Protein AF-G0N2W7-F1 (afdb_monomer_lite)

Structure (mmCIF, N/CA/C/O backbone):
data_AF-G0N2W7-F1
#
_entry.id   AF-G0N2W7-F1
#
loop_
_atom_site.group_PDB
_atom_site.id
_atom_site.type_symbol
_atom_site.label_atom_id
_atom_site.label_alt_id
_atom_site.label_comp_id
_atom_site.label_asym_id
_atom_site.label_entity_id
_atom_site.label_seq_id
_atom_site.pdbx_PDB_ins_code
_atom_site.Cartn_x
_atom_site.Cartn_y
_atom_site.Cartn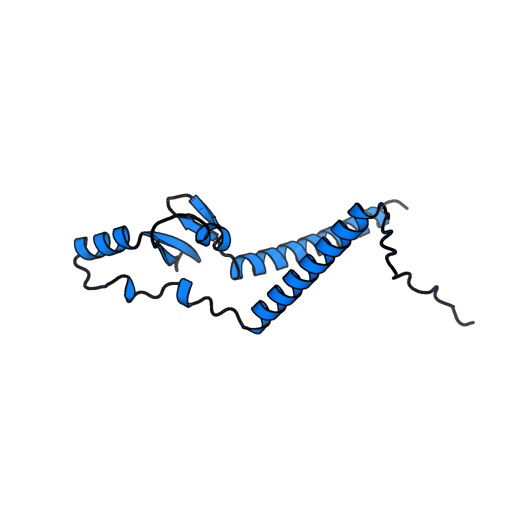_z
_atom_site.occupancy
_atom_site.B_iso_or_equiv
_atom_site.auth_seq_id
_atom_site.auth_comp_id
_atom_site.auth_asym_id
_atom_site.auth_atom_id
_atom_site.pdbx_PDB_model_num
ATOM 1 N N . MET A 1 1 ? 33.849 4.412 -38.483 1.00 51.41 1 MET A N 1
ATOM 2 C CA . MET A 1 1 ? 32.822 3.404 -38.129 1.00 51.41 1 MET A CA 1
ATOM 3 C C . MET A 1 1 ? 32.812 3.083 -36.623 1.00 51.41 1 MET A C 1
ATOM 5 O O . MET A 1 1 ? 33.061 1.952 -36.232 1.00 51.41 1 MET A O 1
ATOM 9 N N . ARG A 1 2 ? 32.583 4.066 -35.736 1.00 54.44 2 ARG A N 1
ATOM 10 C CA . ARG A 1 2 ? 32.470 3.841 -34.270 1.00 54.44 2 ARG A CA 1
ATOM 11 C C . ARG A 1 2 ? 31.219 4.478 -33.649 1.00 54.44 2 ARG A C 1
ATOM 13 O O . ARG A 1 2 ? 31.006 4.332 -32.447 1.00 54.44 2 ARG A O 1
ATOM 20 N N . GLU A 1 3 ? 30.413 5.175 -34.444 1.00 52.50 3 GLU A N 1
ATOM 21 C CA . GLU A 1 3 ? 29.249 5.920 -33.955 1.00 52.50 3 GLU A CA 1
ATOM 22 C C . GLU A 1 3 ? 27.964 5.086 -34.019 1.00 52.50 3 GLU A C 1
ATOM 24 O O . GLU A 1 3 ? 27.188 5.096 -33.064 1.00 52.50 3 GLU A O 1
ATOM 29 N N . ASP A 1 4 ? 27.819 4.226 -35.028 1.00 47.94 4 ASP A N 1
ATOM 30 C CA . ASP A 1 4 ? 26.628 3.380 -35.211 1.00 47.94 4 ASP A CA 1
ATOM 31 C C . ASP A 1 4 ? 26.440 2.350 -34.081 1.00 47.94 4 ASP A C 1
ATOM 33 O O . ASP A 1 4 ? 25.329 2.113 -33.604 1.00 47.94 4 ASP A O 1
ATOM 37 N N . ALA A 1 5 ? 27.541 1.804 -33.552 1.00 51.62 5 ALA A N 1
ATOM 38 C CA . ALA A 1 5 ? 27.513 0.849 -32.439 1.00 51.62 5 ALA A CA 1
ATOM 39 C C . ALA A 1 5 ? 27.111 1.485 -31.092 1.00 51.62 5 ALA A C 1
ATOM 41 O O . ALA A 1 5 ? 26.647 0.787 -30.187 1.00 51.62 5 ALA A O 1
ATOM 42 N N . LYS A 1 6 ? 27.289 2.806 -30.931 1.00 50.31 6 LYS A N 1
ATOM 43 C CA . LYS A 1 6 ? 26.822 3.536 -29.739 1.00 50.31 6 LYS A CA 1
ATOM 44 C C . LYS A 1 6 ? 25.332 3.860 -29.832 1.00 50.31 6 LYS A C 1
ATOM 46 O O . LYS A 1 6 ? 24.660 3.850 -28.804 1.00 50.31 6 LYS A O 1
ATOM 51 N N . LEU A 1 7 ? 24.821 4.096 -31.042 1.00 50.41 7 LEU A N 1
ATOM 52 C CA . LEU A 1 7 ? 23.406 4.371 -31.292 1.00 50.41 7 LEU A CA 1
ATOM 53 C C . LEU A 1 7 ? 22.531 3.130 -31.035 1.00 50.41 7 LEU A C 1
ATOM 55 O O . LEU A 1 7 ? 21.523 3.227 -30.340 1.00 50.41 7 LEU A O 1
ATOM 59 N N . TYR A 1 8 ? 22.974 1.950 -31.485 1.00 51.69 8 TYR A N 1
ATOM 60 C CA . TYR A 1 8 ? 22.270 0.677 -31.253 1.00 51.69 8 TYR A CA 1
ATOM 61 C C . TYR A 1 8 ? 22.149 0.320 -29.762 1.00 51.69 8 TYR A C 1
ATOM 63 O O . TYR A 1 8 ? 21.065 0.001 -29.279 1.00 51.69 8 TYR A O 1
ATOM 71 N N . LYS A 1 9 ? 23.233 0.481 -28.988 1.00 55.19 9 LYS A N 1
ATOM 72 C CA . LYS A 1 9 ? 23.211 0.256 -27.529 1.00 55.19 9 LYS A CA 1
ATOM 73 C C . LYS A 1 9 ? 22.330 1.253 -26.769 1.00 55.19 9 LYS A C 1
ATOM 75 O O . LYS A 1 9 ? 21.921 0.961 -25.646 1.00 55.19 9 LYS A O 1
ATOM 80 N N . LYS A 1 10 ? 22.066 2.433 -27.341 1.00 57.72 10 LYS A N 1
ATOM 81 C CA . LYS A 1 10 ? 21.167 3.437 -26.760 1.00 57.72 10 LYS A CA 1
ATOM 82 C C . LYS A 1 10 ? 19.698 3.062 -26.999 1.00 57.72 10 LYS A C 1
ATOM 84 O O . LYS A 1 10 ? 18.930 3.069 -26.045 1.00 57.72 10 LYS A O 1
ATOM 89 N N . GLY A 1 11 ? 19.351 2.619 -28.210 1.00 62.31 11 GLY A N 1
ATOM 90 C CA . GLY A 1 11 ? 18.000 2.137 -28.531 1.00 62.31 11 GLY A CA 1
ATOM 91 C C . GLY A 1 11 ? 17.594 0.874 -27.755 1.00 62.31 11 GLY A C 1
ATOM 92 O O . GLY A 1 11 ? 16.465 0.771 -27.281 1.00 62.31 11 GLY A O 1
ATOM 93 N N . GLU A 1 12 ? 18.523 -0.064 -27.534 1.00 62.41 12 GLU A N 1
ATOM 94 C CA . GLU A 1 12 ? 18.258 -1.253 -26.702 1.00 62.41 12 GLU A CA 1
ATOM 95 C C . GLU A 1 12 ? 18.023 -0.911 -25.222 1.00 62.41 12 GLU A C 1
ATOM 97 O O . GLU A 1 12 ? 17.208 -1.558 -24.560 1.00 62.41 12 GLU A O 1
ATOM 102 N N . ARG A 1 13 ? 18.699 0.122 -24.699 1.00 64.56 13 ARG A N 1
ATOM 103 C CA . ARG A 1 13 ? 18.470 0.619 -23.333 1.00 64.56 13 ARG A CA 1
ATOM 104 C C . ARG A 1 13 ? 17.105 1.272 -23.190 1.00 64.56 13 ARG A C 1
ATOM 106 O O . ARG A 1 13 ? 16.403 0.949 -22.242 1.00 64.56 13 ARG A O 1
ATOM 113 N N . GLU A 1 14 ? 16.700 2.103 -24.143 1.00 72.00 14 GLU A N 1
ATOM 114 C CA . GLU A 1 14 ? 15.385 2.756 -24.123 1.00 72.00 14 GLU A CA 1
ATOM 115 C C . GLU A 1 14 ? 14.242 1.726 -24.207 1.00 72.00 14 GLU A C 1
ATOM 117 O O . GLU A 1 14 ? 13.261 1.811 -23.467 1.00 72.00 14 GLU A O 1
ATOM 122 N N . LEU A 1 15 ? 14.396 0.674 -25.023 1.00 72.38 15 LEU A N 1
ATOM 123 C CA . LEU A 1 15 ? 13.451 -0.449 -25.064 1.00 72.38 15 LEU A CA 1
ATOM 124 C C . LEU A 1 15 ? 13.404 -1.236 -23.745 1.00 72.38 15 LEU A C 1
ATOM 126 O O . LEU A 1 15 ? 12.333 -1.689 -23.330 1.00 72.38 15 LEU A O 1
ATOM 130 N N . ALA A 1 16 ? 14.548 -1.428 -23.083 1.00 75.00 16 ALA A N 1
ATOM 131 C CA . ALA A 1 16 ? 14.608 -2.082 -21.780 1.00 75.00 16 ALA A CA 1
ATOM 132 C C . ALA A 1 16 ? 13.968 -1.221 -20.681 1.00 75.00 16 ALA A C 1
ATOM 134 O O . ALA A 1 16 ? 13.198 -1.744 -19.879 1.00 75.00 16 ALA A O 1
ATOM 135 N N . GLU A 1 17 ? 14.216 0.087 -20.677 1.00 76.06 17 GLU A N 1
ATOM 136 C CA . GLU A 1 17 ? 13.622 1.052 -19.748 1.00 76.06 17 GLU A CA 1
ATOM 137 C C . GLU A 1 17 ? 12.103 1.139 -19.921 1.00 76.06 17 GLU A C 1
ATOM 139 O O . GLU A 1 17 ? 11.372 1.055 -18.936 1.00 76.06 17 GLU A O 1
ATOM 144 N N . ALA A 1 18 ? 11.605 1.181 -21.161 1.00 79.62 18 ALA A N 1
ATOM 145 C CA . ALA A 1 18 ? 10.170 1.141 -21.438 1.00 79.62 18 ALA A CA 1
ATOM 146 C C . ALA A 1 18 ? 9.521 -0.161 -20.934 1.00 79.62 18 ALA A C 1
ATOM 148 O O . ALA A 1 18 ? 8.435 -0.143 -20.346 1.00 79.62 18 ALA A O 1
ATOM 149 N N . LYS A 1 19 ? 10.202 -1.304 -21.103 1.00 82.19 19 LYS A N 1
ATOM 150 C CA . LYS A 1 19 ? 9.751 -2.585 -20.537 1.00 82.19 19 LYS A CA 1
ATOM 151 C C . LYS A 1 19 ? 9.750 -2.551 -19.009 1.00 82.19 19 LYS A C 1
ATOM 153 O O . LYS A 1 19 ? 8.773 -2.997 -18.412 1.00 82.19 19 LYS A O 1
ATOM 158 N N . ILE A 1 20 ? 10.800 -2.023 -18.376 1.00 81.56 20 ILE A N 1
ATOM 159 C CA . ILE A 1 20 ? 10.891 -1.882 -16.915 1.00 81.56 20 ILE A CA 1
ATOM 160 C C . ILE A 1 20 ? 9.742 -1.012 -16.398 1.00 81.56 20 ILE A C 1
ATOM 162 O O . ILE A 1 20 ? 8.997 -1.469 -15.536 1.00 81.56 20 ILE A O 1
ATOM 166 N N . ALA A 1 21 ? 9.516 0.164 -16.986 1.00 82.81 21 ALA A N 1
ATOM 167 C CA . ALA A 1 21 ? 8.427 1.065 -16.611 1.00 82.81 21 ALA A CA 1
ATOM 168 C C . ALA A 1 21 ? 7.044 0.402 -16.761 1.00 82.81 21 ALA A C 1
ATOM 170 O O . ALA A 1 21 ? 6.184 0.513 -15.882 1.00 82.81 21 ALA A O 1
ATOM 171 N N . SER A 1 22 ? 6.835 -0.362 -17.840 1.00 84.75 22 SER A N 1
ATOM 172 C CA . SER A 1 22 ? 5.612 -1.153 -18.020 1.00 84.75 22 SER A CA 1
ATOM 173 C C . SER A 1 22 ? 5.425 -2.178 -16.896 1.00 84.75 22 SER A C 1
ATOM 175 O O . SER A 1 22 ? 4.321 -2.321 -16.362 1.00 84.75 22 SER A O 1
ATOM 177 N N . TYR A 1 23 ? 6.483 -2.902 -16.523 1.00 82.81 23 TYR A N 1
ATOM 178 C CA . TYR A 1 23 ? 6.421 -3.870 -15.428 1.00 82.81 23 TYR A CA 1
ATOM 179 C C . TYR A 1 23 ? 6.212 -3.198 -14.068 1.00 82.81 23 TYR A C 1
ATOM 181 O O . TYR A 1 23 ? 5.455 -3.721 -13.253 1.00 82.81 23 TYR A O 1
ATOM 189 N N . GLU A 1 24 ? 6.811 -2.035 -13.823 1.00 81.38 24 GLU A N 1
ATOM 190 C CA . GLU A 1 24 ? 6.613 -1.264 -12.593 1.00 81.38 24 GLU A CA 1
ATOM 191 C C . GLU A 1 24 ? 5.165 -0.788 -12.439 1.00 81.38 24 GLU A C 1
ATOM 193 O O . GLU A 1 24 ? 4.588 -0.899 -11.354 1.00 81.38 24 GLU A O 1
ATOM 198 N N . SER A 1 25 ? 4.535 -0.333 -13.526 1.00 80.00 25 SER A N 1
ATOM 199 C CA . SER A 1 25 ? 3.117 0.043 -13.518 1.00 80.00 25 SER A CA 1
ATOM 200 C C . SER A 1 25 ? 2.217 -1.149 -13.172 1.00 80.00 25 SER A C 1
ATOM 202 O O . SER A 1 25 ? 1.353 -1.052 -12.298 1.00 80.00 25 SER A O 1
ATOM 204 N N . GLN A 1 26 ? 2.460 -2.313 -13.785 1.00 83.44 26 GLN A N 1
ATOM 205 C CA . GLN A 1 26 ? 1.728 -3.546 -13.465 1.00 83.44 26 GLN A CA 1
ATOM 206 C C . GLN A 1 26 ? 1.953 -3.986 -12.016 1.00 83.44 26 GLN A C 1
ATOM 208 O O . GLN A 1 26 ? 1.003 -4.350 -11.324 1.00 83.44 26 GLN A O 1
ATOM 213 N N . LEU A 1 27 ? 3.196 -3.909 -11.536 1.00 82.25 27 LEU A N 1
ATOM 214 C CA . LEU A 1 27 ? 3.540 -4.260 -10.163 1.00 82.25 27 LEU A CA 1
ATOM 215 C C . LEU A 1 27 ? 2.833 -3.348 -9.161 1.00 82.25 27 LEU A C 1
ATOM 217 O O . LEU A 1 27 ? 2.414 -3.815 -8.115 1.00 82.25 27 LEU A O 1
ATOM 221 N N . THR A 1 28 ? 2.656 -2.068 -9.476 1.00 81.31 28 THR A N 1
ATOM 222 C CA . THR A 1 28 ? 1.967 -1.120 -8.588 1.00 81.31 28 THR A CA 1
ATOM 223 C C . THR A 1 28 ? 0.460 -1.381 -8.517 1.00 81.31 28 THR A C 1
ATOM 225 O O . THR A 1 28 ? -0.146 -1.136 -7.478 1.00 81.31 28 THR A O 1
ATOM 228 N N . LYS A 1 29 ? -0.139 -1.943 -9.577 1.00 81.75 29 LYS A N 1
ATOM 229 C CA . LYS A 1 29 ? -1.540 -2.398 -9.577 1.00 81.75 29 LYS A CA 1
ATOM 230 C C . LYS A 1 29 ? -1.741 -3.679 -8.763 1.00 81.75 29 LYS A C 1
ATOM 232 O O . LYS A 1 29 ? -2.731 -3.795 -8.054 1.00 81.75 29 LYS A O 1
ATOM 237 N N . ILE A 1 30 ? -0.816 -4.634 -8.883 1.00 83.50 30 ILE A N 1
ATOM 238 C CA . ILE A 1 30 ? -0.914 -5.954 -8.233 1.00 83.50 30 ILE A CA 1
ATOM 239 C C . ILE A 1 30 ? -0.443 -5.903 -6.772 1.00 83.50 30 ILE A C 1
ATOM 241 O O . ILE A 1 30 ? -1.026 -6.543 -5.904 1.00 83.50 30 ILE A O 1
ATOM 245 N N . ASP A 1 31 ? 0.633 -5.166 -6.505 1.00 85.75 31 ASP A N 1
ATOM 246 C CA . ASP A 1 31 ? 1.309 -5.078 -5.211 1.00 85.75 31 ASP A CA 1
ATOM 247 C C . ASP A 1 31 ? 1.566 -3.603 -4.842 1.00 85.75 31 ASP A C 1
ATOM 249 O O . ASP A 1 31 ? 2.704 -3.104 -4.926 1.00 85.75 31 ASP A O 1
ATOM 253 N N . PRO A 1 32 ? 0.498 -2.863 -4.488 1.00 89.31 32 PRO A N 1
ATOM 254 C CA . PRO A 1 32 ? 0.596 -1.445 -4.189 1.00 89.31 32 PRO A CA 1
ATOM 255 C C . PRO A 1 32 ? 1.431 -1.182 -2.934 1.00 89.31 32 PRO A C 1
ATOM 257 O O . PRO A 1 32 ? 1.645 -2.046 -2.079 1.00 89.31 32 PRO A O 1
ATOM 260 N N . TRP A 1 33 ? 1.905 0.055 -2.813 1.00 89.88 33 TRP A N 1
ATOM 261 C CA . TRP A 1 33 ? 2.557 0.520 -1.596 1.00 89.88 33 TRP A CA 1
ATOM 262 C C . TRP A 1 33 ? 1.517 0.870 -0.537 1.00 89.88 33 TRP A C 1
ATOM 264 O O . TRP A 1 33 ? 0.631 1.684 -0.776 1.00 89.88 33 TRP A O 1
ATOM 274 N N . VAL A 1 34 ? 1.681 0.283 0.643 1.00 91.06 34 VAL A N 1
ATOM 275 C CA . VAL A 1 34 ? 0.854 0.491 1.828 1.00 91.06 34 VAL A CA 1
ATOM 276 C C . VAL A 1 34 ? 1.667 1.216 2.888 1.00 91.06 34 VAL A C 1
ATOM 278 O O . VAL A 1 34 ? 2.772 0.797 3.239 1.00 91.06 34 VAL A O 1
ATOM 281 N N . ASN A 1 35 ? 1.113 2.293 3.424 1.00 91.94 35 ASN A N 1
ATOM 282 C CA . ASN A 1 35 ? 1.683 3.032 4.535 1.00 91.94 35 ASN A CA 1
ATOM 283 C C . ASN A 1 35 ? 1.119 2.491 5.856 1.00 91.94 35 ASN A C 1
ATOM 285 O O . ASN A 1 35 ? -0.093 2.432 6.046 1.00 91.94 35 ASN A O 1
ATOM 289 N N . PHE A 1 36 ? 1.997 2.076 6.765 1.00 90.56 36 PHE A N 1
ATOM 290 C CA . PHE A 1 36 ? 1.649 1.561 8.086 1.00 90.56 36 PHE A CA 1
ATOM 291 C C . PHE A 1 36 ? 2.645 2.088 9.115 1.00 90.56 36 PHE A C 1
ATOM 293 O O . PHE A 1 36 ? 3.851 1.902 8.962 1.00 90.56 36 PHE A O 1
ATOM 300 N N . GLU A 1 37 ? 2.150 2.756 10.159 1.00 86.06 37 GLU A N 1
ATOM 301 C CA . GLU A 1 37 ? 2.976 3.317 11.242 1.00 86.06 37 GLU A CA 1
ATOM 302 C C . GLU A 1 37 ? 4.174 4.151 10.740 1.00 86.06 37 GLU A C 1
ATOM 304 O O . GLU A 1 37 ? 5.304 4.002 11.205 1.00 86.06 37 GLU A O 1
ATOM 309 N N . LYS A 1 38 ? 3.925 5.046 9.770 1.00 86.94 38 LYS A N 1
ATOM 310 C CA . LYS A 1 38 ? 4.933 5.918 9.127 1.00 86.94 38 LYS A CA 1
ATOM 311 C C . LYS A 1 38 ? 5.991 5.171 8.301 1.00 86.94 38 LYS A C 1
ATOM 313 O O . LYS A 1 38 ? 7.014 5.753 7.944 1.00 86.94 38 LYS A O 1
ATOM 318 N N . LYS A 1 39 ? 5.766 3.895 7.988 1.00 90.38 39 LYS A N 1
ATOM 319 C CA . LYS A 1 39 ? 6.633 3.085 7.126 1.00 90.38 39 LYS A CA 1
ATOM 320 C C . LYS A 1 39 ? 5.858 2.611 5.903 1.00 90.38 39 LYS A C 1
ATOM 322 O O . LYS A 1 39 ? 4.726 2.149 6.014 1.00 90.38 39 LYS A O 1
ATOM 327 N N . LYS A 1 40 ? 6.494 2.685 4.733 1.00 91.50 40 LYS A N 1
ATOM 328 C CA . LYS A 1 40 ? 5.937 2.169 3.478 1.00 91.50 40 LYS A CA 1
ATOM 329 C C . LYS A 1 40 ? 6.381 0.724 3.266 1.00 91.50 40 LYS A C 1
ATOM 331 O O . LYS A 1 40 ? 7.571 0.418 3.313 1.00 91.50 40 LYS A O 1
ATOM 336 N N . TYR A 1 41 ? 5.423 -0.154 3.005 1.00 91.31 41 TYR A N 1
ATOM 337 C CA . TYR A 1 41 ? 5.635 -1.560 2.680 1.00 91.31 41 TYR A CA 1
ATOM 338 C C . TYR A 1 41 ? 4.933 -1.891 1.367 1.00 91.31 41 TYR A C 1
ATOM 340 O O . TYR A 1 41 ? 3.896 -1.317 1.057 1.00 91.31 41 TYR A O 1
ATOM 348 N N . ARG A 1 42 ? 5.459 -2.850 0.604 1.00 89.75 42 ARG A N 1
ATOM 349 C CA . ARG A 1 42 ? 4.667 -3.499 -0.451 1.00 89.75 42 ARG A CA 1
ATOM 350 C C . ARG A 1 42 ? 3.526 -4.288 0.190 1.00 89.75 42 ARG A C 1
ATOM 352 O O . ARG A 1 42 ? 3.756 -4.903 1.233 1.00 89.75 42 ARG A O 1
ATOM 359 N N . TYR A 1 43 ? 2.338 -4.281 -0.402 1.00 87.69 43 TYR A N 1
ATOM 360 C CA . TYR A 1 43 ? 1.153 -4.977 0.102 1.00 87.69 43 TYR A CA 1
ATOM 361 C C . TYR A 1 43 ? 1.425 -6.467 0.384 1.00 87.69 43 TYR A C 1
ATOM 363 O O . TYR A 1 43 ? 1.129 -6.958 1.472 1.00 87.69 43 TYR A O 1
ATOM 371 N N . SER A 1 44 ? 2.119 -7.171 -0.511 1.00 86.88 44 SER A N 1
ATOM 372 C CA . SER A 1 44 ? 2.528 -8.570 -0.324 1.00 86.88 44 SER A CA 1
ATOM 373 C C . SER A 1 44 ? 3.386 -8.769 0.932 1.00 86.88 44 SER A C 1
ATOM 375 O O . SER A 1 44 ? 3.160 -9.686 1.726 1.00 86.88 44 SER A O 1
ATOM 377 N N . ARG A 1 45 ? 4.353 -7.873 1.160 1.00 88.50 45 ARG A N 1
ATOM 378 C CA . ARG A 1 45 ? 5.221 -7.896 2.341 1.00 88.50 45 ARG A CA 1
ATOM 379 C C . ARG A 1 45 ? 4.465 -7.491 3.595 1.00 88.50 45 ARG A C 1
ATOM 381 O O . ARG A 1 45 ? 4.707 -8.066 4.653 1.00 88.50 45 ARG A O 1
ATOM 388 N N . PHE A 1 46 ? 3.553 -6.532 3.462 1.00 89.62 46 PHE A N 1
ATOM 389 C CA . PHE A 1 46 ? 2.653 -6.104 4.513 1.00 89.62 46 PHE A CA 1
ATOM 390 C C . PHE A 1 46 ? 1.848 -7.314 4.995 1.00 89.62 46 PHE A C 1
ATOM 392 O O . PHE A 1 46 ? 1.911 -7.621 6.176 1.00 89.62 46 PHE A O 1
ATOM 399 N N . MET A 1 47 ? 1.192 -8.082 4.126 1.00 85.62 47 MET A N 1
ATOM 400 C CA . MET A 1 47 ? 0.400 -9.262 4.522 1.00 85.62 47 MET A CA 1
ATOM 401 C C . MET A 1 47 ? 1.197 -10.367 5.241 1.00 85.62 47 MET A C 1
ATOM 403 O O . MET A 1 47 ? 0.617 -11.156 5.978 1.00 85.62 47 MET A O 1
ATOM 407 N N . MET A 1 48 ? 2.523 -10.408 5.090 1.00 86.31 48 MET A N 1
ATOM 408 C CA . MET A 1 48 ? 3.392 -11.377 5.777 1.00 86.31 48 MET A CA 1
ATOM 409 C C . MET A 1 48 ? 3.885 -10.919 7.159 1.00 86.31 48 MET A C 1
ATOM 411 O O . MET A 1 48 ? 4.551 -11.688 7.857 1.00 86.31 48 MET A O 1
ATOM 415 N N . LEU A 1 49 ? 3.628 -9.672 7.560 1.00 85.62 49 LEU A N 1
ATOM 416 C CA . LEU A 1 49 ? 4.045 -9.176 8.871 1.00 85.62 49 LEU A CA 1
ATOM 417 C C . LEU A 1 49 ? 3.191 -9.806 9.979 1.00 85.62 49 LEU A C 1
ATOM 419 O O . LEU A 1 49 ? 1.966 -9.838 9.894 1.00 85.62 49 LEU A O 1
ATOM 423 N N . LYS A 1 50 ? 3.836 -10.243 11.067 1.00 85.38 50 LYS A N 1
ATOM 424 C CA . LYS A 1 50 ? 3.135 -10.632 12.298 1.00 85.38 50 LYS A CA 1
ATOM 425 C C . LYS A 1 50 ? 2.625 -9.370 12.991 1.00 85.38 50 LYS A C 1
ATOM 427 O O . LYS A 1 50 ? 3.400 -8.672 13.641 1.00 85.38 50 LYS A O 1
ATOM 432 N N . ARG A 1 51 ? 1.340 -9.068 12.826 1.00 83.56 51 ARG A N 1
ATOM 433 C CA . ARG A 1 51 ? 0.685 -7.889 13.405 1.00 83.56 51 ARG A CA 1
ATOM 434 C C . ARG A 1 51 ? -0.774 -8.173 13.761 1.00 83.56 51 ARG A C 1
ATOM 436 O O . ARG A 1 51 ? -1.302 -9.233 13.433 1.00 83.56 51 ARG A O 1
ATOM 443 N N . LYS A 1 52 ? -1.412 -7.206 14.425 1.00 81.81 52 LYS A N 1
ATOM 444 C CA . LYS A 1 52 ? -2.861 -7.200 14.655 1.00 81.81 52 LYS A CA 1
ATOM 445 C C . LYS A 1 52 ? -3.620 -7.013 13.336 1.00 81.81 52 LYS A C 1
ATOM 447 O O . LYS A 1 52 ? -3.041 -6.611 12.326 1.00 81.81 52 LYS A O 1
ATOM 452 N N . ALA A 1 53 ? -4.918 -7.312 13.350 1.00 82.88 53 ALA A N 1
ATOM 453 C CA . ALA A 1 53 ? -5.784 -7.068 12.203 1.00 82.88 53 ALA A CA 1
ATOM 454 C C . ALA A 1 53 ? -5.796 -5.569 11.861 1.00 82.88 53 ALA A C 1
ATOM 456 O O . ALA A 1 53 ? -6.061 -4.726 12.725 1.00 82.88 53 ALA A O 1
ATOM 457 N N . CYS A 1 54 ? -5.517 -5.253 10.599 1.00 86.00 54 CYS A N 1
ATOM 458 C CA . CYS A 1 54 ? -5.528 -3.888 10.090 1.00 86.00 54 CYS A CA 1
ATOM 459 C C . CYS A 1 54 ? -6.606 -3.731 9.028 1.00 86.00 54 CYS A C 1
ATOM 461 O O . CYS A 1 54 ? -6.901 -4.656 8.277 1.00 86.00 54 CYS A O 1
ATOM 463 N N . TYR A 1 55 ? -7.148 -2.529 8.961 1.00 85.56 55 TYR A N 1
ATOM 464 C CA . TYR A 1 55 ? -8.033 -2.062 7.920 1.00 85.56 55 TYR A CA 1
ATOM 465 C C . TYR A 1 55 ? -7.222 -1.252 6.906 1.00 85.56 55 TYR A C 1
ATOM 467 O O . TYR A 1 55 ? -6.469 -0.362 7.304 1.00 85.56 55 TYR A O 1
ATOM 475 N N . ILE A 1 56 ? -7.347 -1.570 5.617 1.00 88.06 56 ILE A N 1
ATOM 476 C CA . ILE A 1 56 ? -6.593 -0.915 4.542 1.00 88.06 56 ILE A CA 1
ATOM 477 C C . ILE A 1 56 ? -7.564 -0.100 3.693 1.00 88.06 56 ILE A C 1
ATOM 479 O O . ILE A 1 56 ? -8.517 -0.648 3.138 1.00 88.06 56 ILE A O 1
ATOM 483 N N . VAL A 1 57 ? -7.301 1.201 3.582 1.00 86.38 57 VAL A N 1
ATOM 484 C CA . VAL A 1 57 ? -8.115 2.162 2.831 1.00 86.38 57 VAL A CA 1
ATOM 485 C C . VAL A 1 57 ? -7.270 2.860 1.767 1.00 86.38 57 VAL A C 1
ATOM 487 O O . VAL A 1 57 ? -6.109 3.181 2.020 1.00 86.38 57 VAL A O 1
ATOM 490 N N . LYS A 1 58 ? -7.835 3.101 0.578 1.00 87.38 58 LYS A N 1
ATOM 491 C CA . LYS A 1 58 ? -7.219 3.969 -0.436 1.00 87.38 58 LYS A CA 1
ATOM 492 C C . LYS A 1 58 ? -7.657 5.401 -0.155 1.00 87.38 58 LYS A C 1
ATOM 494 O O . LYS A 1 58 ? -8.853 5.685 -0.143 1.00 87.38 58 LYS A O 1
ATOM 499 N N . MET A 1 59 ? -6.697 6.288 0.070 1.00 83.38 59 MET A N 1
ATOM 500 C CA . MET A 1 59 ? -6.963 7.713 0.230 1.00 83.38 59 MET A CA 1
ATOM 501 C C . MET A 1 59 ? -7.345 8.305 -1.134 1.00 83.38 59 MET A C 1
ATOM 503 O O . MET A 1 59 ? -6.599 8.109 -2.094 1.00 83.38 59 MET A O 1
ATOM 507 N N . PRO A 1 60 ? -8.478 9.017 -1.260 1.00 80.25 60 PRO A N 1
ATOM 508 C CA . PRO A 1 60 ? -8.911 9.561 -2.548 1.00 80.25 60 PRO A CA 1
ATOM 509 C C . PRO A 1 60 ? -8.007 10.698 -3.041 1.00 80.25 60 PRO A C 1
ATOM 511 O O . PRO A 1 60 ? -7.824 10.846 -4.241 1.00 80.25 60 PRO A O 1
ATOM 514 N N . GLU A 1 61 ? -7.420 11.472 -2.126 1.00 80.50 61 GLU A N 1
ATOM 515 C CA . GLU A 1 61 ? -6.600 12.642 -2.470 1.00 80.50 61 GLU A CA 1
ATOM 516 C C . GLU A 1 61 ? -5.185 12.270 -2.918 1.00 80.50 61 GLU A C 1
ATOM 518 O O . GLU A 1 61 ? -4.665 12.833 -3.875 1.00 80.50 61 GLU A O 1
ATOM 523 N N . THR A 1 62 ? -4.547 11.326 -2.222 1.00 81.50 62 THR A N 1
ATOM 524 C CA . THR A 1 62 ? -3.148 10.949 -2.478 1.00 81.50 62 THR A CA 1
ATOM 525 C C . THR A 1 62 ? -3.011 9.664 -3.285 1.00 81.50 62 THR A C 1
ATOM 527 O O . THR A 1 62 ? -1.901 9.288 -3.649 1.00 81.50 62 THR A O 1
ATOM 530 N N . GLU A 1 63 ? -4.119 8.956 -3.513 1.00 79.19 63 GLU A N 1
ATOM 531 C CA . GLU A 1 63 ? -4.167 7.600 -4.069 1.00 79.19 63 GLU A CA 1
ATOM 532 C C . GLU A 1 63 ? -3.324 6.555 -3.317 1.00 79.19 63 GLU A C 1
ATOM 534 O O . GLU A 1 63 ? -3.160 5.424 -3.785 1.00 79.19 63 GLU A O 1
ATOM 539 N N . GLU A 1 64 ? -2.812 6.898 -2.134 1.00 84.31 64 GLU A N 1
ATOM 540 C CA . GLU A 1 64 ? -1.997 6.009 -1.319 1.00 84.31 64 GLU A CA 1
ATOM 541 C C . GLU A 1 64 ? -2.872 5.049 -0.510 1.00 84.31 64 GLU A C 1
ATOM 543 O O . GLU A 1 64 ? -3.960 5.392 -0.037 1.00 84.31 64 GLU A O 1
ATOM 548 N N . TYR A 1 65 ? -2.365 3.835 -0.303 1.00 89.44 65 TYR A N 1
ATOM 549 C CA . TYR A 1 65 ? -3.003 2.860 0.571 1.00 89.44 65 TYR A CA 1
ATOM 550 C C . TYR A 1 65 ? -2.515 3.078 1.998 1.00 89.44 65 TYR A C 1
ATOM 552 O O . TYR A 1 65 ? -1.315 3.016 2.267 1.00 89.44 65 TYR A O 1
ATOM 560 N N . LEU A 1 66 ? -3.437 3.306 2.924 1.00 89.00 66 LEU A N 1
ATOM 561 C CA . LEU A 1 66 ? -3.153 3.483 4.341 1.00 89.00 66 LEU A CA 1
ATOM 562 C C . LEU A 1 66 ? -3.705 2.294 5.117 1.00 89.00 66 LEU A C 1
ATOM 564 O O . LEU A 1 66 ? -4.881 1.956 4.997 1.00 89.00 66 LEU A O 1
ATOM 568 N N . ALA A 1 67 ? -2.861 1.677 5.936 1.00 90.56 67 ALA A N 1
ATOM 569 C CA . ALA A 1 67 ? -3.277 0.639 6.859 1.00 90.56 67 ALA A CA 1
ATOM 570 C C . ALA A 1 67 ? -3.381 1.183 8.286 1.00 90.56 67 ALA A C 1
ATOM 572 O O . ALA A 1 67 ? -2.449 1.803 8.803 1.00 90.56 67 ALA A O 1
ATOM 573 N N . MET A 1 68 ? -4.507 0.907 8.939 1.00 88.06 68 MET A N 1
ATOM 574 C CA . MET A 1 68 ? -4.801 1.314 10.312 1.00 88.06 68 MET A CA 1
ATOM 575 C C . MET A 1 68 ? -5.200 0.104 11.152 1.00 88.06 68 MET A C 1
ATOM 577 O O . MET A 1 68 ? -5.904 -0.777 10.672 1.00 88.06 68 MET A O 1
ATOM 581 N N . ASP A 1 69 ? -4.791 0.050 12.417 1.00 88.69 69 ASP A N 1
ATOM 582 C CA . ASP A 1 69 ? -5.224 -1.028 13.313 1.00 88.69 69 ASP A CA 1
ATOM 583 C C . ASP A 1 69 ? -6.732 -0.954 13.563 1.00 88.69 69 ASP A C 1
ATOM 585 O O . ASP A 1 69 ? -7.251 0.105 13.924 1.00 88.69 69 ASP A O 1
ATOM 589 N N . VAL A 1 70 ? -7.425 -2.090 13.443 1.00 86.75 70 VAL A N 1
ATOM 590 C CA . VAL A 1 70 ? -8.888 -2.159 13.609 1.00 86.75 70 VAL A CA 1
ATOM 591 C C . VAL A 1 70 ? -9.318 -1.682 15.000 1.00 86.75 70 VAL A C 1
ATOM 593 O O . VAL A 1 70 ? -10.277 -0.924 15.117 1.00 86.75 70 VAL A O 1
ATOM 596 N N . GLU A 1 71 ? -8.579 -2.057 16.048 1.00 85.38 71 GLU A N 1
ATOM 597 C CA . GLU A 1 71 ? -8.851 -1.622 17.428 1.00 85.38 71 GLU A CA 1
ATOM 598 C C . GLU A 1 71 ? -8.709 -0.104 17.593 1.00 85.38 71 GLU A C 1
ATOM 600 O O . GLU A 1 71 ? -9.561 0.542 18.200 1.00 85.38 71 GLU A O 1
ATOM 605 N N . LYS A 1 72 ? -7.644 0.488 17.033 1.00 86.06 72 LYS A N 1
ATOM 606 C CA . LYS A 1 72 ? -7.422 1.940 17.109 1.00 86.06 72 LYS A CA 1
ATOM 607 C C . LYS A 1 72 ? -8.495 2.696 16.331 1.00 86.06 72 LYS A C 1
ATOM 609 O O . LYS A 1 72 ? -8.937 3.747 16.787 1.00 86.06 72 LYS A O 1
ATOM 614 N N . LEU A 1 73 ? -8.912 2.157 15.186 1.00 87.19 73 LEU A N 1
ATOM 615 C CA . LEU A 1 73 ? -9.946 2.751 14.350 1.00 87.19 73 LEU A CA 1
ATOM 616 C C . LEU A 1 73 ? -11.315 2.712 15.041 1.00 87.19 73 LEU A C 1
ATOM 618 O O . LEU A 1 73 ? -11.966 3.749 15.135 1.00 87.19 73 LEU A O 1
ATOM 622 N N . GLN A 1 74 ? -11.709 1.564 15.604 1.00 86.31 74 GLN A N 1
ATOM 623 C CA . GLN A 1 74 ? -12.969 1.442 16.345 1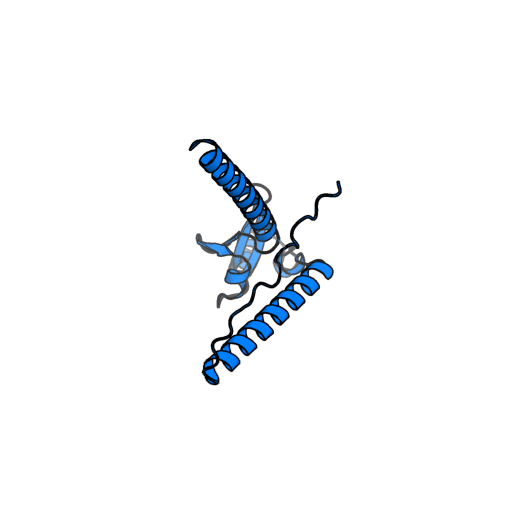.00 86.31 74 GLN A CA 1
ATOM 624 C C . GLN A 1 74 ? -12.982 2.360 17.575 1.00 86.31 74 GLN A C 1
ATOM 626 O O . GLN A 1 74 ? -13.920 3.131 17.743 1.00 86.31 74 GLN A O 1
ATOM 631 N N . ASN A 1 75 ? -1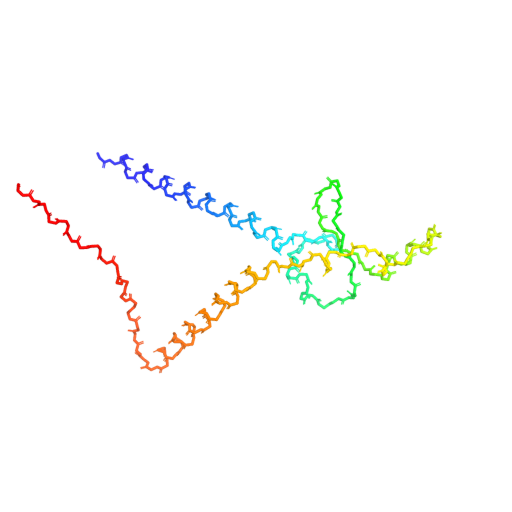1.891 2.390 18.351 1.00 88.19 75 ASN A N 1
ATOM 632 C CA . ASN A 1 75 ? -11.750 3.323 19.473 1.00 88.19 75 ASN A CA 1
ATOM 633 C C . ASN A 1 75 ? -11.855 4.796 19.033 1.00 88.19 75 ASN A C 1
ATOM 635 O O . ASN A 1 75 ? -12.304 5.643 19.803 1.00 88.19 75 ASN A O 1
ATOM 639 N N . GLY A 1 76 ? -11.409 5.123 17.817 1.00 85.75 76 GLY A N 1
ATOM 640 C CA . GLY A 1 76 ? -11.563 6.452 17.226 1.00 85.75 76 GLY A CA 1
ATOM 641 C C . GLY A 1 76 ? -13.022 6.789 16.916 1.00 85.75 76 GLY A C 1
ATOM 642 O O . GLY A 1 76 ? -13.484 7.870 17.281 1.00 85.75 76 GLY A O 1
ATOM 643 N N . PHE A 1 77 ? -13.761 5.862 16.301 1.00 88.38 77 PHE A N 1
ATOM 644 C CA . PHE A 1 77 ? -15.193 6.034 16.027 1.00 88.38 77 PHE A CA 1
ATOM 645 C C . PHE A 1 77 ? -16.014 6.169 17.303 1.00 88.38 77 PHE A C 1
ATOM 647 O O . PHE A 1 77 ? -16.835 7.082 17.393 1.00 88.38 77 PHE A O 1
ATOM 654 N N . ASP A 1 78 ? -15.729 5.342 18.308 1.00 88.62 78 ASP A N 1
ATOM 655 C CA . ASP A 1 78 ? -16.424 5.378 19.593 1.00 88.62 78 ASP A CA 1
ATOM 656 C C . ASP A 1 78 ? -16.206 6.730 20.297 1.00 88.62 78 ASP A C 1
ATOM 658 O O . ASP A 1 78 ? -17.153 7.340 20.797 1.00 88.62 78 ASP A O 1
ATOM 662 N N . LYS A 1 79 ? -14.974 7.265 20.264 1.00 90.75 79 LYS A N 1
ATOM 663 C CA . LYS A 1 79 ? -14.652 8.599 20.810 1.00 90.75 79 LYS A CA 1
ATOM 664 C C . LYS A 1 79 ? -15.355 9.732 20.070 1.00 90.75 79 LYS A C 1
ATOM 666 O O . LYS A 1 79 ? -15.783 10.694 20.702 1.00 90.75 79 LYS A O 1
ATOM 671 N N . MET A 1 80 ? -15.479 9.619 18.750 1.00 88.69 80 MET A N 1
ATOM 672 C CA . MET A 1 80 ? -16.203 10.589 17.926 1.00 88.69 80 MET A CA 1
ATOM 673 C C . MET A 1 80 ? -17.723 10.360 17.927 1.00 88.69 80 MET A C 1
ATOM 675 O O . MET A 1 80 ? -18.443 11.105 17.269 1.00 88.69 80 MET A O 1
ATOM 679 N N . LYS A 1 81 ? -18.220 9.358 18.672 1.00 87.19 81 LYS A N 1
ATOM 680 C CA . LYS A 1 81 ? -19.634 8.952 18.726 1.00 87.19 81 LYS A CA 1
ATOM 681 C C . LYS A 1 81 ? -20.234 8.692 17.341 1.00 87.19 81 LYS A C 1
ATOM 683 O O . LYS A 1 81 ? -21.411 8.956 17.105 1.00 87.19 81 LYS A O 1
ATOM 688 N N . ILE A 1 82 ? -19.423 8.176 16.422 1.00 83.81 82 ILE A N 1
ATOM 689 C CA . ILE A 1 82 ? -19.878 7.823 15.081 1.00 83.81 82 ILE A CA 1
ATOM 690 C C . ILE A 1 82 ? -20.522 6.433 15.163 1.00 83.81 82 ILE A C 1
ATOM 692 O O . ILE A 1 82 ? -19.846 5.487 15.571 1.00 83.81 82 ILE A O 1
ATOM 696 N N . PRO A 1 83 ? -21.793 6.259 14.757 1.00 79.88 83 PRO A N 1
ATOM 697 C CA . PRO A 1 83 ? -22.480 4.969 14.781 1.00 79.88 83 PRO A CA 1
ATOM 698 C C . PRO A 1 83 ? -22.057 4.076 13.596 1.00 79.88 83 PRO A C 1
ATOM 700 O O . PRO A 1 83 ? -22.894 3.542 12.876 1.00 79.88 83 PRO A O 1
ATOM 703 N N . LEU A 1 84 ? -20.750 3.931 13.368 1.00 81.31 84 LEU A N 1
ATOM 704 C CA . LEU A 1 84 ? -20.161 3.091 12.324 1.00 81.31 84 LEU A CA 1
ATOM 705 C C . LEU A 1 84 ? -19.267 2.028 12.963 1.00 81.31 84 LEU A C 1
ATOM 707 O O . LEU A 1 84 ? -18.456 2.320 13.843 1.00 81.31 84 LEU A O 1
ATOM 711 N N . LYS A 1 85 ? -19.392 0.783 12.496 1.00 78.25 85 LYS A N 1
ATOM 712 C CA . LYS A 1 85 ? -18.483 -0.305 12.870 1.00 78.25 85 LYS A CA 1
ATOM 713 C C . LYS A 1 85 ? -17.464 -0.509 11.762 1.00 78.25 85 LYS A C 1
ATOM 715 O O . LYS A 1 85 ? -17.805 -0.505 10.584 1.00 78.25 85 LYS A O 1
ATOM 720 N N . VAL A 1 86 ? -16.217 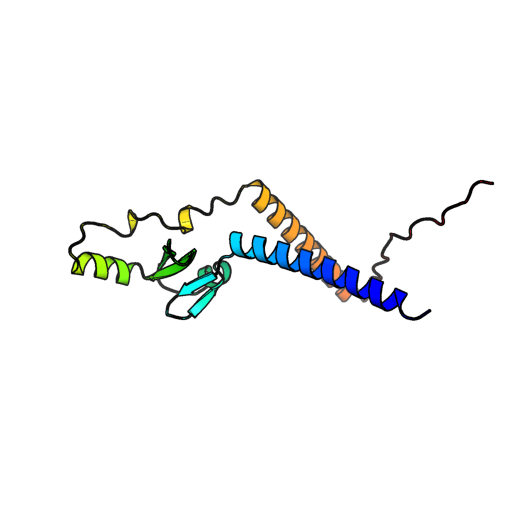-0.794 12.136 1.00 76.19 86 VAL A N 1
ATOM 721 C CA . VAL A 1 86 ? -15.135 -1.035 11.159 1.00 76.19 86 VAL A CA 1
ATOM 722 C C . VAL A 1 86 ? -15.452 -2.197 10.200 1.00 76.19 86 VAL A C 1
ATOM 724 O O . VAL A 1 86 ? -14.985 -2.208 9.066 1.00 76.19 86 VAL A O 1
ATOM 727 N N . LYS A 1 87 ? -16.283 -3.160 10.623 1.00 74.31 87 LYS A N 1
ATOM 728 C CA . LYS A 1 87 ? -16.706 -4.309 9.800 1.00 74.31 87 LYS A CA 1
ATOM 729 C C . LYS A 1 87 ? -17.562 -3.923 8.588 1.00 74.31 87 LYS A C 1
ATOM 731 O O . LYS A 1 87 ? -17.560 -4.667 7.607 1.00 74.31 87 LYS A O 1
ATOM 736 N N . ASP A 1 88 ? -18.258 -2.792 8.669 1.00 75.38 88 ASP A N 1
ATOM 737 C CA . ASP A 1 88 ? -19.190 -2.324 7.639 1.00 75.38 88 ASP A CA 1
ATOM 738 C C . ASP A 1 88 ? -18.488 -1.452 6.585 1.00 75.38 88 ASP A C 1
ATOM 740 O O . ASP A 1 88 ? -19.081 -1.093 5.570 1.00 75.38 88 ASP A O 1
ATOM 744 N N . LEU A 1 89 ? -17.207 -1.125 6.799 1.00 73.81 89 LEU A N 1
ATOM 745 C CA . LEU A 1 89 ? -16.427 -0.308 5.879 1.00 73.81 89 LEU A CA 1
ATOM 746 C C . LEU A 1 89 ? -15.836 -1.144 4.717 1.00 73.81 89 LEU A C 1
ATOM 748 O O . LEU A 1 89 ? -15.418 -2.295 4.916 1.00 73.81 89 LEU A O 1
ATOM 752 N N . PRO A 1 90 ? -15.768 -0.579 3.494 1.00 68.69 90 PRO A N 1
ATOM 753 C CA . PRO A 1 90 ? -15.230 -1.257 2.314 1.00 68.69 90 PRO A CA 1
ATOM 754 C C . PRO A 1 90 ? -13.695 -1.387 2.365 1.00 68.69 90 PRO A C 1
ATOM 756 O O . PRO A 1 90 ? -12.966 -0.460 2.009 1.00 68.69 90 PRO A O 1
ATOM 759 N N . SER A 1 91 ? -13.192 -2.542 2.817 1.00 67.81 91 SER A N 1
ATOM 760 C CA . SER A 1 91 ? -11.750 -2.846 2.846 1.00 67.81 91 SER A CA 1
ATOM 761 C C . SER A 1 91 ? -11.253 -3.340 1.490 1.00 67.81 91 SER A C 1
ATOM 763 O O . SER A 1 91 ? -11.890 -4.189 0.865 1.00 67.81 91 SER A O 1
ATOM 765 N N . ILE A 1 92 ? -10.058 -2.902 1.089 1.00 65.88 92 ILE A N 1
ATOM 766 C CA . ILE A 1 92 ? -9.370 -3.398 -0.116 1.00 65.88 92 ILE A CA 1
ATOM 767 C C . ILE A 1 92 ? -9.065 -4.896 -0.063 1.00 65.88 92 ILE A C 1
ATOM 769 O O . ILE A 1 92 ? -9.005 -5.519 -1.118 1.00 65.88 92 ILE A O 1
ATOM 773 N N . ASP A 1 93 ? -8.976 -5.507 1.123 1.00 56.16 93 ASP A N 1
ATOM 774 C CA . ASP A 1 93 ? -8.839 -6.971 1.236 1.00 56.16 93 ASP A CA 1
ATOM 775 C C . ASP A 1 93 ? -10.005 -7.730 0.577 1.00 56.16 93 ASP A C 1
ATOM 777 O O . ASP A 1 93 ? -9.847 -8.891 0.213 1.00 56.16 93 ASP A O 1
ATOM 781 N N . LYS A 1 94 ? -11.166 -7.085 0.391 1.00 49.84 94 LYS A N 1
ATOM 782 C CA . LYS A 1 94 ? -12.307 -7.655 -0.344 1.00 49.84 94 LYS A CA 1
ATOM 783 C C . LYS A 1 94 ? -12.319 -7.297 -1.837 1.00 49.84 94 LYS A C 1
ATOM 785 O O . LYS A 1 94 ? -13.088 -7.894 -2.575 1.00 49.84 94 LYS A O 1
ATOM 790 N N . VAL A 1 95 ? -11.514 -6.324 -2.277 1.00 42.84 95 VAL A N 1
ATOM 791 C CA . VAL A 1 95 ? -11.567 -5.734 -3.634 1.00 42.84 95 VAL A CA 1
ATOM 792 C C . VAL A 1 95 ? -10.507 -6.326 -4.570 1.00 42.84 95 VAL A C 1
ATOM 794 O O . VAL A 1 95 ? -10.580 -6.138 -5.780 1.00 42.84 95 VAL A O 1
ATOM 797 N N . VAL A 1 96 ? -9.549 -7.105 -4.057 1.00 42.84 96 VAL A N 1
ATOM 798 C CA . VAL A 1 96 ? -8.626 -7.871 -4.908 1.00 42.84 96 VAL A CA 1
ATOM 799 C C . VAL A 1 96 ? -9.297 -9.174 -5.368 1.00 42.84 96 VAL A C 1
ATOM 801 O O . VAL A 1 96 ? -8.815 -10.274 -5.104 1.00 42.84 96 VAL A O 1
ATOM 804 N N . GLU A 1 97 ? -10.418 -9.066 -6.084 1.00 41.19 97 GLU A N 1
ATOM 805 C CA . GLU A 1 97 ? -10.793 -10.102 -7.047 1.00 41.19 97 GLU A CA 1
ATOM 806 C C . GLU A 1 97 ? -9.775 -10.023 -8.189 1.00 41.19 97 GLU A C 1
ATOM 808 O O . GLU A 1 97 ? -9.933 -9.305 -9.174 1.00 41.19 97 GLU A O 1
ATOM 813 N N . LEU A 1 98 ? -8.642 -10.703 -7.999 1.00 41.59 98 LEU A N 1
ATOM 814 C CA . LEU A 1 98 ? -7.690 -10.956 -9.070 1.00 41.59 98 LEU A CA 1
ATOM 815 C C . LEU A 1 98 ? -8.434 -11.682 -10.186 1.00 41.59 98 LEU A C 1
ATOM 817 O O . LEU A 1 98 ? -8.923 -12.793 -9.988 1.00 41.59 98 LEU A O 1
ATOM 821 N N . ASP A 1 99 ? -8.483 -11.041 -11.352 1.00 44.12 99 ASP A N 1
ATOM 822 C CA . ASP A 1 99 ? -8.977 -11.612 -12.599 1.00 44.12 99 ASP A CA 1
ATOM 823 C C . ASP A 1 99 ? -8.436 -13.057 -12.733 1.00 44.12 99 ASP A C 1
ATOM 825 O O . ASP A 1 99 ? -7.209 -13.252 -12.744 1.00 44.12 99 ASP A O 1
ATOM 829 N N . PRO A 1 100 ? -9.294 -14.096 -12.752 1.00 49.91 100 PRO A N 1
ATOM 830 C CA . PRO A 1 100 ? -8.880 -15.496 -12.594 1.00 49.91 100 PRO A CA 1
ATOM 831 C C . PRO A 1 100 ? -7.854 -15.937 -13.650 1.00 49.91 100 PRO A C 1
ATOM 833 O O . PRO A 1 100 ? -7.033 -16.830 -13.418 1.00 49.91 100 PRO A O 1
ATOM 836 N N . VAL A 1 101 ? -7.831 -15.255 -14.797 1.00 53.78 101 VAL A N 1
ATOM 837 C CA . VAL A 1 101 ? -6.863 -15.461 -15.878 1.00 53.78 101 VAL A CA 1
ATOM 838 C C . VAL A 1 101 ? -5.447 -15.016 -15.483 1.00 53.78 101 VAL A C 1
ATOM 840 O O . VAL A 1 101 ? -4.465 -15.667 -15.858 1.00 53.78 101 VAL A O 1
ATOM 843 N N . ALA A 1 102 ? -5.309 -13.927 -14.723 1.00 52.28 102 ALA A N 1
ATOM 844 C CA . ALA A 1 102 ? -4.018 -13.423 -14.257 1.00 52.28 102 ALA A CA 1
ATOM 845 C C . ALA A 1 102 ? -3.421 -14.333 -13.173 1.00 52.28 102 ALA A C 1
ATOM 847 O O . ALA A 1 102 ? -2.226 -14.643 -13.219 1.00 52.28 102 ALA A O 1
ATOM 848 N N . GLN A 1 103 ? -4.264 -14.840 -12.267 1.00 55.72 103 GLN A N 1
ATOM 849 C CA . GLN A 1 103 ? -3.855 -15.784 -11.227 1.00 55.72 103 GLN A CA 1
ATOM 850 C C . GLN A 1 103 ? -3.371 -17.112 -11.834 1.00 55.72 103 GLN A C 1
ATOM 852 O O . GLN A 1 103 ? -2.265 -17.566 -11.538 1.00 55.72 103 GLN A O 1
ATOM 857 N N . ALA A 1 104 ? -4.120 -17.663 -12.797 1.00 55.75 104 ALA A N 1
ATOM 858 C CA . ALA A 1 104 ? -3.747 -18.895 -13.495 1.00 55.75 104 ALA A CA 1
ATOM 859 C C . ALA A 1 104 ? -2.415 -18.778 -14.263 1.00 55.75 104 ALA A C 1
ATOM 861 O O . ALA A 1 104 ? -1.622 -19.724 -14.308 1.00 55.75 104 ALA A O 1
ATOM 862 N N . LYS A 1 105 ? -2.127 -17.612 -14.860 1.00 60.19 105 LYS A N 1
ATOM 863 C CA . LYS A 1 105 ? -0.832 -17.353 -15.517 1.00 60.19 105 LYS A CA 1
ATOM 864 C C . LYS A 1 105 ? 0.315 -17.276 -14.506 1.00 60.19 105 LYS A C 1
ATOM 866 O O . LYS A 1 105 ? 1.411 -17.766 -14.792 1.00 60.19 105 LYS A O 1
ATOM 871 N N . LEU A 1 106 ? 0.074 -16.693 -13.331 1.00 55.16 106 LEU A N 1
ATOM 872 C CA . LEU A 1 106 ? 1.072 -16.586 -12.268 1.00 55.16 106 LEU A CA 1
ATOM 873 C C . LEU A 1 106 ? 1.421 -17.962 -11.679 1.00 55.16 106 LEU A C 1
ATOM 875 O O . LEU A 1 106 ? 2.602 -18.258 -11.478 1.00 55.16 106 LEU A O 1
ATOM 879 N N . ASP A 1 107 ? 0.423 -18.823 -11.479 1.00 58.88 107 ASP A N 1
ATOM 880 C CA . ASP A 1 107 ? 0.616 -20.179 -10.956 1.00 58.88 107 ASP A CA 1
ATOM 881 C C . ASP A 1 107 ? 1.354 -21.079 -11.954 1.00 58.88 107 ASP A C 1
ATOM 883 O O . ASP A 1 107 ? 2.349 -21.711 -11.584 1.00 58.88 107 ASP A O 1
ATOM 887 N N . LYS A 1 108 ? 1.004 -21.024 -13.249 1.00 66.38 108 LYS A N 1
ATOM 888 C CA . LYS A 1 108 ? 1.774 -21.708 -14.309 1.00 66.38 108 LYS A CA 1
ATOM 889 C C . LYS A 1 108 ? 3.242 -21.268 -14.334 1.00 66.38 108 LYS A C 1
ATOM 891 O O . LYS A 1 108 ? 4.142 -22.096 -14.485 1.00 66.38 108 LYS A O 1
ATOM 896 N N . LYS A 1 109 ? 3.515 -19.971 -14.142 1.00 64.56 109 LYS A N 1
ATOM 897 C CA . LYS A 1 109 ? 4.886 -19.431 -14.132 1.00 64.56 109 LYS A CA 1
ATOM 898 C C . LYS A 1 109 ? 5.672 -19.842 -12.880 1.00 64.56 109 LYS A C 1
ATOM 900 O O . LYS A 1 109 ? 6.876 -20.097 -12.966 1.00 64.56 109 LYS A O 1
ATOM 905 N N . LYS A 1 110 ? 5.016 -19.941 -11.717 1.00 66.44 110 LYS A N 1
ATOM 906 C CA . LYS A 1 110 ? 5.628 -20.466 -10.483 1.00 66.44 110 LYS A CA 1
ATOM 907 C C . LYS A 1 110 ? 5.960 -21.952 -10.608 1.00 66.44 110 LYS A C 1
ATOM 909 O O . LYS A 1 110 ? 7.046 -22.359 -10.192 1.00 66.44 110 LYS A O 1
ATOM 914 N N . GLU A 1 111 ? 5.081 -22.742 -11.221 1.00 59.16 111 GLU A N 1
ATOM 915 C CA . GLU A 1 111 ? 5.315 -24.172 -11.422 1.00 59.16 111 GLU A CA 1
ATOM 916 C C . GLU A 1 111 ? 6.475 -24.440 -12.394 1.00 59.16 111 GLU A C 1
ATOM 918 O O . GLU A 1 111 ? 7.350 -25.259 -12.098 1.00 59.16 111 GLU A O 1
ATOM 923 N N . ALA A 1 112 ? 6.563 -23.682 -13.492 1.00 60.16 112 ALA A N 1
ATOM 924 C CA . ALA A 1 112 ? 7.692 -23.763 -14.420 1.00 60.16 112 ALA A CA 1
ATOM 925 C C . ALA A 1 112 ? 9.033 -23.468 -13.718 1.00 60.16 112 ALA A C 1
ATOM 927 O O . ALA A 1 112 ? 9.992 -24.228 -13.845 1.00 60.16 112 ALA A O 1
ATOM 928 N N . ASN A 1 113 ? 9.089 -22.421 -12.888 1.00 65.75 113 ASN A N 1
ATOM 929 C CA . ASN A 1 113 ? 10.296 -22.081 -12.130 1.00 65.75 113 ASN A CA 1
ATOM 930 C C . ASN A 1 113 ? 10.684 -23.137 -11.085 1.00 65.75 113 ASN A C 1
ATOM 932 O O . ASN A 1 113 ? 11.877 -23.353 -10.843 1.00 65.75 113 ASN A O 1
ATOM 936 N N . ARG A 1 114 ? 9.702 -23.802 -10.463 1.00 64.31 114 ARG A N 1
ATOM 937 C CA . ARG A 1 114 ? 9.956 -24.900 -9.522 1.00 64.31 114 ARG A CA 1
ATOM 938 C C . ARG A 1 114 ? 10.601 -26.089 -10.238 1.00 64.31 114 ARG A C 1
ATOM 940 O O . ARG A 1 114 ? 11.662 -26.533 -9.799 1.00 64.31 114 ARG A O 1
ATOM 947 N N . LYS A 1 115 ? 10.048 -26.509 -11.383 1.00 65.94 115 LYS A N 1
ATOM 948 C CA . LYS A 1 115 ? 10.599 -27.608 -12.199 1.00 65.94 115 LYS A CA 1
ATOM 949 C C . LYS A 1 115 ? 12.023 -27.312 -12.682 1.00 65.94 115 LYS A C 1
ATOM 951 O O . LYS A 1 115 ? 12.894 -28.177 -12.598 1.00 65.94 115 LYS A O 1
ATOM 956 N N . THR A 1 116 ? 12.312 -26.078 -13.100 1.00 63.84 116 THR A N 1
ATOM 957 C CA . THR A 1 116 ? 13.666 -25.689 -13.535 1.00 63.84 116 THR A CA 1
ATOM 958 C C . THR A 1 116 ? 14.673 -25.682 -12.381 1.00 63.84 116 THR A C 1
ATOM 960 O O . THR A 1 116 ? 15.816 -26.112 -12.553 1.00 63.84 116 THR A O 1
ATOM 963 N N . LYS A 1 117 ? 14.275 -25.237 -11.179 1.00 65.88 117 LYS A N 1
ATOM 964 C CA . LYS A 1 117 ? 15.143 -25.291 -9.988 1.00 65.88 117 LYS A CA 1
ATOM 965 C C . LYS A 1 117 ? 15.428 -26.724 -9.541 1.00 65.88 117 LYS A C 1
ATOM 967 O O . LYS A 1 117 ? 16.554 -26.997 -9.127 1.00 65.88 117 LYS A O 1
ATOM 972 N N . GLU A 1 118 ? 14.453 -27.625 -9.632 1.00 64.56 118 GLU A N 1
ATOM 973 C CA . GLU A 1 118 ? 14.653 -29.042 -9.307 1.00 64.56 118 GLU A CA 1
ATOM 974 C C . GLU A 1 118 ? 15.570 -29.731 -10.320 1.00 64.56 118 GLU A C 1
ATOM 976 O O . GLU A 1 118 ? 16.532 -30.376 -9.906 1.00 64.56 118 GLU A O 1
ATOM 981 N N . ARG A 1 119 ? 15.395 -29.481 -11.625 1.00 60.41 119 ARG A N 1
ATOM 982 C CA . ARG A 1 119 ? 16.314 -29.978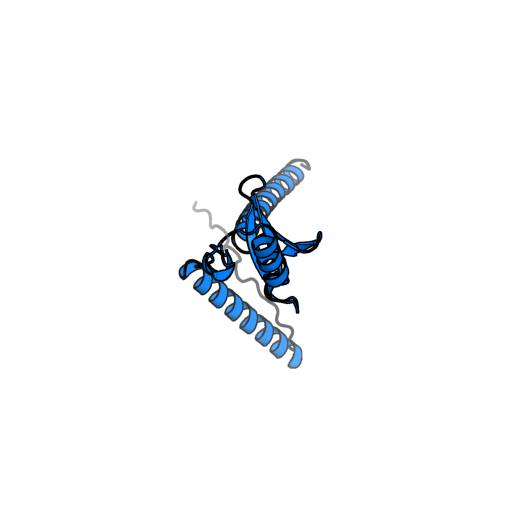 -12.666 1.00 60.41 119 ARG A CA 1
ATOM 983 C C . ARG A 1 119 ? 17.749 -29.477 -12.483 1.00 60.41 119 ARG A C 1
ATOM 985 O O . ARG A 1 119 ? 18.683 -30.266 -12.574 1.00 60.41 119 ARG A O 1
ATOM 992 N N . LYS A 1 120 ? 17.945 -28.197 -12.136 1.00 59.72 120 LYS A N 1
ATOM 993 C CA . LYS A 1 120 ? 19.284 -27.653 -11.831 1.00 59.72 120 LYS A CA 1
ATOM 994 C C . LYS A 1 120 ? 19.904 -28.266 -10.573 1.00 59.72 120 LYS A C 1
ATOM 996 O O . LYS A 1 120 ? 21.115 -28.464 -10.530 1.00 59.72 120 LYS A O 1
ATOM 1001 N N . LYS A 1 121 ? 19.104 -28.564 -9.544 1.00 61.62 121 LYS A N 1
ATOM 1002 C CA . LYS A 1 121 ? 19.592 -29.245 -8.333 1.00 61.62 121 LYS A CA 1
ATOM 1003 C C . LYS A 1 121 ? 19.950 -30.710 -8.596 1.00 61.62 121 LYS A C 1
ATOM 1005 O O . LYS A 1 121 ? 20.945 -31.165 -8.041 1.00 61.62 121 LYS A O 1
ATOM 1010 N N . ALA A 1 122 ? 19.182 -31.412 -9.429 1.00 59.91 122 ALA A N 1
ATOM 1011 C CA . ALA A 1 122 ? 19.474 -32.785 -9.838 1.00 59.91 122 ALA A CA 1
ATOM 1012 C C . ALA A 1 122 ? 20.765 -32.858 -10.674 1.00 59.91 122 ALA A C 1
ATOM 1014 O O . ALA A 1 122 ? 21.691 -33.563 -10.289 1.00 59.91 122 ALA A O 1
ATOM 1015 N N . ALA A 1 123 ? 20.900 -32.013 -11.704 1.00 57.44 123 ALA A N 1
ATOM 1016 C CA . ALA A 1 123 ? 22.104 -31.955 -12.542 1.00 57.44 123 ALA A CA 1
ATOM 1017 C C . ALA A 1 123 ? 23.379 -31.611 -11.745 1.00 57.44 123 ALA A C 1
ATOM 1019 O O . ALA A 1 123 ? 24.444 -32.172 -11.980 1.00 57.44 123 ALA A O 1
ATOM 1020 N N . LYS A 1 124 ? 23.268 -30.737 -10.730 1.00 58.00 124 LYS A N 1
ATOM 1021 C CA . LYS A 1 124 ? 24.395 -30.384 -9.852 1.00 58.00 124 LYS A CA 1
ATOM 1022 C C . LYS A 1 124 ? 24.799 -31.515 -8.891 1.00 58.00 124 LYS A C 1
ATOM 1024 O O . LYS A 1 124 ? 25.944 -31.533 -8.454 1.00 58.00 124 LYS A O 1
ATOM 1029 N N . LYS A 1 125 ? 23.884 -32.432 -8.546 1.00 60.00 125 LYS A N 1
ATOM 1030 C CA . LYS A 1 125 ? 24.176 -33.608 -7.703 1.00 60.00 125 LYS A CA 1
ATOM 1031 C C . LYS A 1 125 ? 24.837 -34.747 -8.483 1.00 60.00 125 LYS A C 1
ATOM 1033 O O . LYS A 1 125 ? 25.639 -35.457 -7.895 1.00 60.00 125 LYS A O 1
ATOM 1038 N N . GLU A 1 126 ? 24.548 -34.887 -9.773 1.00 57.31 126 GLU A N 1
ATOM 1039 C CA . GLU A 1 126 ? 25.137 -35.930 -10.630 1.00 57.31 126 GLU A CA 1
ATOM 1040 C C . GLU A 1 126 ? 26.476 -35.527 -11.274 1.00 57.31 126 GLU A C 1
ATOM 1042 O O . GLU A 1 126 ? 26.993 -36.236 -12.128 1.00 57.31 126 GLU A O 1
ATOM 1047 N N . GLY A 1 127 ? 27.062 -34.385 -10.891 1.00 48.62 127 GLY A N 1
ATOM 1048 C CA . GLY A 1 127 ? 28.325 -33.913 -11.476 1.00 48.62 127 GLY A CA 1
ATOM 1049 C C . GLY A 1 127 ? 28.225 -33.553 -12.965 1.00 48.62 127 GLY A C 1
ATOM 1050 O O . GLY A 1 127 ? 29.243 -33.290 -13.602 1.00 48.62 127 GLY A O 1
ATOM 1051 N N . PHE A 1 128 ? 27.010 -33.503 -13.519 1.00 47.31 128 PHE A N 1
ATOM 1052 C CA . PHE A 1 128 ? 26.767 -33.260 -14.932 1.00 47.31 128 PHE A CA 1
ATOM 1053 C C . PHE A 1 128 ? 26.622 -31.756 -15.186 1.00 47.31 128 PHE A C 1
ATOM 1055 O O . PHE A 1 128 ? 25.691 -31.092 -14.716 1.00 47.31 128 PHE A O 1
ATOM 1062 N N . LYS A 1 129 ? 27.579 -31.186 -15.922 1.00 49.88 129 LYS A N 1
ATOM 1063 C CA . LYS A 1 129 ? 27.555 -29.783 -16.339 1.00 49.88 129 LYS A CA 1
ATOM 1064 C C . LYS A 1 129 ? 26.548 -29.660 -17.484 1.00 49.88 129 LYS A C 1
ATOM 1066 O O . LYS A 1 129 ? 26.857 -29.983 -18.621 1.00 49.88 129 LYS A O 1
ATOM 1071 N N . LEU A 1 130 ? 25.322 -29.251 -17.164 1.00 46.25 130 LEU A N 1
ATOM 1072 C CA . LEU A 1 130 ? 24.283 -29.020 -18.166 1.00 46.25 130 LEU A CA 1
ATOM 1073 C C . LEU A 1 130 ? 24.657 -27.760 -18.963 1.00 46.25 130 LEU A C 1
ATOM 1075 O O . LEU A 1 130 ? 24.436 -26.641 -18.493 1.00 46.25 130 LEU A O 1
ATOM 1079 N N . GLU A 1 131 ? 25.271 -27.936 -20.133 1.00 46.16 131 GLU A N 1
ATOM 1080 C CA . GLU A 1 131 ? 25.315 -26.884 -21.144 1.00 46.16 131 GLU A CA 1
ATOM 1081 C C . GLU A 1 131 ? 23.878 -26.644 -21.600 1.00 46.16 131 GLU A C 1
ATOM 1083 O O . GLU A 1 131 ? 23.225 -27.509 -22.183 1.00 46.16 131 GLU A O 1
ATOM 1088 N N . VAL A 1 132 ? 23.345 -25.477 -21.246 1.00 51.69 132 VAL A N 1
ATOM 1089 C CA . VAL A 1 132 ? 22.137 -24.960 -21.878 1.00 51.69 132 VAL A CA 1
ATOM 1090 C C . VAL A 1 132 ? 22.580 -24.554 -23.277 1.00 51.69 132 VAL A C 1
ATOM 1092 O O . VAL A 1 132 ? 23.112 -23.463 -23.462 1.00 51.69 132 VAL A O 1
ATOM 1095 N N . VAL A 1 133 ? 22.452 -25.475 -24.229 1.00 46.41 133 VAL A N 1
ATOM 1096 C CA . VAL A 1 133 ? 22.492 -25.138 -25.648 1.00 46.41 133 VAL A CA 1
ATOM 1097 C C . VAL A 1 133 ? 21.233 -24.318 -25.902 1.00 46.41 133 VAL A C 1
ATOM 1099 O O . VAL A 1 133 ? 20.119 -24.835 -25.841 1.00 46.41 133 VAL A O 1
ATOM 1102 N N . ASP A 1 134 ? 21.422 -23.011 -26.062 1.00 47.84 134 ASP A N 1
ATOM 1103 C CA . ASP A 1 134 ? 20.418 -22.090 -26.584 1.00 47.84 134 ASP A CA 1
ATOM 1104 C C . ASP A 1 134 ? 20.222 -22.465 -28.060 1.00 47.84 134 ASP A C 1
ATOM 1106 O O . ASP A 1 134 ? 20.980 -22.063 -28.944 1.00 47.84 134 ASP A O 1
ATOM 1110 N N . GLU A 1 135 ? 19.287 -23.376 -28.313 1.00 55.03 135 GLU A N 1
ATOM 1111 C CA . GLU A 1 135 ? 18.899 -23.786 -29.656 1.00 55.03 135 GLU A CA 1
ATOM 1112 C C . GLU A 1 135 ? 17.959 -22.722 -30.241 1.00 55.03 135 GLU A C 1
ATOM 1114 O O . GLU A 1 135 ? 16.746 -22.890 -30.276 1.00 55.03 135 GLU A O 1
ATOM 1119 N N . GLU A 1 136 ? 18.528 -21.598 -30.678 1.00 48.97 136 GLU A N 1
ATOM 1120 C CA . GLU A 1 136 ? 17.905 -20.726 -31.680 1.00 48.97 136 GLU A CA 1
ATOM 1121 C C . GLU A 1 136 ? 18.997 -20.011 -32.494 1.00 48.97 136 GLU A C 1
ATOM 1123 O O . GLU A 1 136 ? 19.177 -18.795 -32.463 1.00 48.97 136 GLU A O 1
ATOM 1128 N N . ALA A 1 137 ? 19.782 -20.806 -33.224 1.00 43.59 137 ALA A N 1
ATOM 1129 C CA . ALA A 1 137 ? 20.518 -20.302 -34.374 1.00 43.59 137 ALA A CA 1
ATOM 1130 C C . ALA A 1 137 ? 19.516 -20.117 -35.532 1.00 43.59 137 ALA A C 1
ATOM 1132 O O . ALA A 1 137 ? 18.937 -21.112 -35.977 1.00 43.59 137 ALA A O 1
ATOM 1133 N N . PRO A 1 138 ? 19.279 -18.894 -36.045 1.00 54.59 138 PRO A N 1
ATOM 1134 C CA . PRO A 1 138 ? 18.527 -18.742 -37.283 1.00 54.59 138 PRO A CA 1
ATOM 1135 C C . PRO A 1 138 ? 19.327 -19.379 -38.436 1.00 54.59 138 PRO A C 1
ATOM 1137 O O . PRO A 1 138 ? 20.551 -19.210 -38.488 1.00 54.59 138 PRO A O 1
ATOM 1140 N N . PRO A 1 139 ? 18.686 -20.118 -39.361 1.00 55.56 139 PRO A N 1
ATOM 1141 C CA . PRO A 1 139 ? 19.393 -20.704 -40.494 1.00 55.56 139 PRO A CA 1
ATOM 1142 C C . PRO A 1 139 ? 19.999 -19.598 -41.377 1.00 55.56 139 PRO A C 1
ATOM 1144 O O . PRO A 1 139 ? 19.400 -18.525 -41.509 1.00 55.56 139 PRO A O 1
ATOM 1147 N N . PRO A 1 140 ? 21.170 -19.828 -42.002 1.00 57.56 140 PRO A N 1
ATOM 1148 C CA . PRO A 1 140 ? 21.742 -18.863 -42.929 1.00 57.56 140 PRO A CA 1
ATOM 1149 C C . PRO A 1 140 ? 20.798 -18.672 -44.120 1.00 57.56 140 PRO A C 1
ATOM 1151 O O . PRO A 1 140 ? 20.373 -19.637 -44.759 1.00 57.56 140 PRO A O 1
ATOM 1154 N N . ALA A 1 141 ? 20.477 -17.412 -44.409 1.00 53.12 141 ALA A N 1
ATOM 1155 C CA . ALA A 1 141 ? 19.717 -17.024 -45.585 1.00 53.12 141 ALA A CA 1
ATOM 1156 C C . ALA A 1 141 ? 20.455 -17.496 -46.847 1.00 53.12 14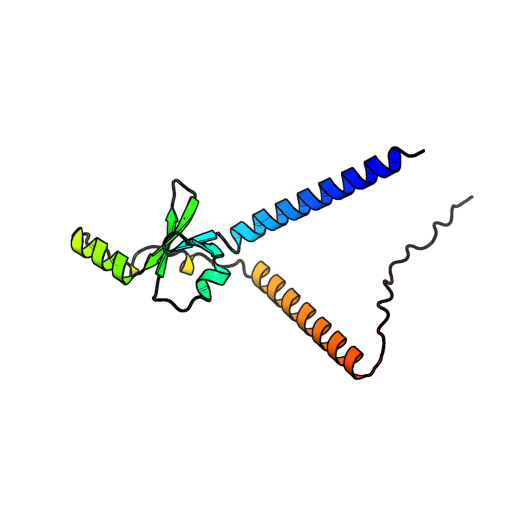1 ALA A C 1
ATOM 1158 O O . ALA A 1 141 ? 21.562 -17.047 -47.142 1.00 53.12 141 ALA A O 1
ATOM 1159 N N . THR A 1 142 ? 19.842 -18.418 -47.584 1.00 56.19 142 THR A N 1
ATOM 1160 C CA . THR A 1 142 ? 20.240 -18.731 -48.954 1.00 56.19 142 THR A CA 1
ATOM 1161 C C . THR A 1 142 ? 19.628 -17.670 -49.861 1.00 56.19 142 THR A C 1
ATOM 1163 O O . THR A 1 142 ? 18.409 -17.556 -49.977 1.00 56.19 142 THR A O 1
ATOM 1166 N N . SER A 1 143 ? 20.478 -16.841 -50.462 1.00 47.72 143 SER A N 1
ATOM 1167 C CA . SER A 1 143 ? 20.077 -15.910 -51.516 1.00 47.72 143 SER A CA 1
ATOM 1168 C C . SER A 1 143 ? 19.721 -16.699 -52.781 1.00 47.72 143 SER A C 1
ATOM 1170 O O . SER A 1 143 ? 20.543 -17.513 -53.211 1.00 47.72 143 SER A O 1
ATOM 1172 N N . PRO A 1 144 ? 18.551 -16.484 -53.405 1.00 55.00 144 PRO A N 1
ATOM 1173 C CA . PRO A 1 144 ? 18.319 -16.961 -54.758 1.00 55.00 144 PRO A CA 1
ATOM 1174 C C . PRO A 1 144 ? 19.021 -16.039 -55.768 1.00 55.00 144 PRO A C 1
ATOM 1176 O O . PRO A 1 144 ? 19.145 -14.833 -55.542 1.00 55.00 144 PRO A O 1
ATOM 1179 N N . VAL A 1 145 ? 19.513 -16.670 -56.836 1.00 49.78 145 VAL A N 1
ATOM 1180 C CA . VAL A 1 145 ? 20.171 -16.095 -58.024 1.00 49.78 145 VAL A CA 1
ATOM 1181 C C . VAL A 1 145 ? 19.220 -15.206 -58.817 1.00 49.78 145 VAL A C 1
ATOM 1183 O O . VAL A 1 145 ? 18.034 -15.592 -58.931 1.00 49.78 145 VAL A O 1
#

pLDDT: mean 70.62, std 15.77, range [41.19, 91.94]

Foldseek 3Di:
DPVVVVVVVVVVVVVVVVVVVVVVVVQCVVFNWEAEPNDTDTNVVVVVDPDADWAWDQDPPPRHIYTDHQVVVQVVCVVVVPPDHPVPDDGCVVVPPPPVVVVVVVVVVVVVVVVVVVVVVVCVVVVHDDDPPPPDDPDDDDDDD

Radius of gyration: 25.21 Å; chains: 1; bounding box: 55×49×79 Å

Secondary structure (DSSP, 8-state):
--SHHHHHHHHHHHHHHHHHHHHHHHHHHHS-EEEETTEEEEHHHHHTS----EEEEE-TTT--EEEEEHHHHHHHHHHTT----GGGS--GGGT----HHHHHHHHHHHHHHHHHHHHHHHHHHTT---------PPPP-----

Organism: Caenorhabditis brenneri (NCBI:txid135651)

Sequence (145 aa):
MREDAKLYKKGERELAEAKIASYESQLTKIDPWVNFEKKKYRYSRFMMLKRKACYIVKMPETEEYLAMDVEKLQNGFDKMKIPLKVKDLPSIDKVVELDPVAQAKLDKKKEANRKTKERKKAAKKEGFKLEVVDEEAPPPATSPV